Protein AF-A0A3B9ZZJ3-F1 (afdb_monomer_lite)

Structure (mmCIF, N/CA/C/O backbone):
data_AF-A0A3B9ZZJ3-F1
#
_entry.id   AF-A0A3B9ZZJ3-F1
#
loop_
_atom_site.group_PDB
_atom_site.id
_atom_site.type_symbol
_atom_site.label_atom_id
_atom_site.label_alt_id
_atom_site.label_comp_id
_atom_site.label_asym_id
_atom_site.label_entity_id
_atom_site.label_seq_id
_atom_site.pdbx_PDB_ins_code
_atom_site.Cartn_x
_atom_site.Cartn_y
_atom_site.Cartn_z
_atom_site.occupancy
_atom_site.B_iso_or_equiv
_atom_site.auth_seq_id
_atom_site.auth_comp_id
_atom_site.auth_asym_id
_atom_site.auth_atom_id
_atom_site.pdbx_PDB_model_num
ATOM 1 N N . MET A 1 1 ? -26.758 10.024 15.995 1.00 47.66 1 MET A N 1
ATOM 2 C CA . MET A 1 1 ? -27.256 9.991 14.601 1.00 47.66 1 MET A CA 1
ATOM 3 C C . MET A 1 1 ? -27.857 8.617 14.351 1.00 47.66 1 MET A C 1
ATOM 5 O O . MET A 1 1 ? -27.216 7.636 14.700 1.00 47.66 1 MET A O 1
ATOM 9 N N . ARG A 1 2 ? -29.100 8.530 13.864 1.00 56.44 2 ARG A N 1
ATOM 10 C CA . ARG A 1 2 ? -29.750 7.239 13.581 1.00 56.44 2 ARG A CA 1
ATOM 11 C C . ARG A 1 2 ? -29.263 6.755 12.213 1.00 56.44 2 ARG A C 1
ATOM 13 O O . ARG A 1 2 ? -29.619 7.358 11.207 1.00 56.44 2 ARG A O 1
ATOM 20 N N . PHE A 1 3 ? -28.414 5.729 12.186 1.00 60.44 3 PHE A N 1
ATOM 21 C CA . PHE A 1 3 ? -27.991 5.085 10.942 1.00 60.44 3 PHE A CA 1
ATOM 22 C C . PHE A 1 3 ? -29.173 4.313 10.361 1.00 60.44 3 PHE A C 1
ATOM 24 O O . PHE A 1 3 ? -29.689 3.396 10.997 1.00 60.44 3 PHE A O 1
ATOM 31 N N . ASN A 1 4 ? -29.622 4.711 9.174 1.00 75.12 4 ASN A N 1
ATOM 32 C CA . ASN A 1 4 ? -30.709 4.044 8.477 1.00 75.12 4 ASN A CA 1
ATOM 33 C C . ASN A 1 4 ? -30.093 3.109 7.428 1.00 75.12 4 ASN A C 1
ATOM 35 O O . ASN A 1 4 ? -29.535 3.547 6.424 1.00 75.12 4 ASN A O 1
ATOM 39 N N . ILE A 1 5 ? -30.143 1.807 7.690 1.00 72.94 5 ILE A N 1
ATOM 40 C CA . ILE A 1 5 ? -29.536 0.767 6.841 1.00 72.94 5 ILE A CA 1
ATOM 41 C C . ILE A 1 5 ? -30.125 0.782 5.420 1.00 72.94 5 ILE A C 1
ATOM 43 O O . ILE A 1 5 ? -29.420 0.533 4.447 1.00 72.94 5 ILE A O 1
ATOM 47 N N . TYR A 1 6 ? -31.389 1.189 5.289 1.00 71.06 6 TYR A N 1
ATOM 48 C CA . TYR A 1 6 ? -32.085 1.313 4.008 1.00 71.06 6 TYR A CA 1
ATOM 49 C C . TYR A 1 6 ? -31.479 2.355 3.059 1.00 71.06 6 TYR A C 1
ATOM 51 O O . TYR A 1 6 ? -31.521 2.161 1.849 1.00 71.06 6 TYR A O 1
ATOM 59 N N . THR A 1 7 ? -30.890 3.439 3.574 1.00 69.19 7 THR A N 1
ATOM 60 C CA . THR A 1 7 ? -30.269 4.466 2.718 1.00 69.19 7 THR A CA 1
ATOM 61 C C . THR A 1 7 ? -28.943 4.015 2.114 1.00 69.19 7 THR A C 1
ATOM 63 O O . THR A 1 7 ? -28.640 4.400 0.994 1.00 69.19 7 THR A O 1
ATOM 66 N N . VAL A 1 8 ? -28.182 3.161 2.805 1.00 72.81 8 VAL A N 1
ATOM 67 C CA . VAL A 1 8 ? -26.901 2.640 2.290 1.00 72.81 8 VAL A CA 1
ATOM 68 C C . VAL A 1 8 ? -27.135 1.659 1.140 1.00 72.81 8 VAL A C 1
ATOM 70 O O . VAL A 1 8 ? -26.388 1.642 0.170 1.00 72.81 8 VAL A O 1
ATOM 73 N N . TRP A 1 9 ? -28.213 0.878 1.216 1.00 76.62 9 TRP A N 1
ATOM 74 C CA . TRP A 1 9 ? -28.541 -0.138 0.213 1.00 76.62 9 TRP A CA 1
ATOM 75 C C . TRP A 1 9 ? -29.091 0.432 -1.102 1.00 76.62 9 TRP A C 1
ATOM 77 O O . TRP A 1 9 ? -29.140 -0.272 -2.107 1.00 76.62 9 TRP A O 1
ATOM 87 N N . MET A 1 10 ? -29.501 1.701 -1.108 1.00 81.50 10 MET A N 1
ATOM 88 C CA . MET A 1 10 ? -29.983 2.404 -2.301 1.00 81.50 10 MET A CA 1
ATOM 89 C C . MET A 1 10 ? -28.943 3.363 -2.891 1.00 81.50 10 MET A C 1
ATOM 91 O O . MET A 1 10 ? -29.226 4.010 -3.896 1.00 81.50 10 MET A O 1
ATOM 95 N N . ASP A 1 11 ? -27.757 3.474 -2.287 1.00 82.44 11 ASP A N 1
ATOM 96 C CA . ASP A 1 11 ? -26.714 4.384 -2.752 1.00 82.44 11 ASP A CA 1
ATOM 97 C C . ASP A 1 11 ? -25.902 3.747 -3.901 1.00 82.44 11 ASP A C 1
ATOM 99 O O . ASP A 1 11 ? -25.227 2.735 -3.690 1.00 82.44 11 ASP A O 1
ATOM 103 N N . PRO A 1 12 ? -25.903 4.323 -5.120 1.00 86.00 12 PRO A N 1
ATOM 104 C CA . PRO A 1 12 ? -25.085 3.839 -6.233 1.00 86.00 12 PRO A CA 1
ATOM 105 C C . PRO A 1 12 ? -23.584 3.818 -5.915 1.00 86.00 12 PRO A C 1
ATOM 107 O O . PRO A 1 12 ? -22.851 2.972 -6.433 1.00 86.00 12 PRO A O 1
ATOM 110 N N . VAL A 1 13 ? -23.121 4.722 -5.046 1.00 88.25 13 VAL A N 1
ATOM 111 C CA . VAL A 1 13 ? -21.714 4.808 -4.636 1.00 88.25 13 VAL A CA 1
ATOM 112 C C . VAL A 1 13 ? -21.308 3.569 -3.838 1.00 88.25 13 VAL A C 1
ATOM 114 O O . VAL A 1 13 ? -20.195 3.070 -4.006 1.00 88.25 13 VAL A O 1
ATOM 117 N N . PHE A 1 14 ? -22.222 3.013 -3.037 1.00 87.19 14 PHE A N 1
ATOM 118 C CA . PHE A 1 14 ? -21.987 1.769 -2.305 1.00 87.19 14 PHE A CA 1
ATOM 119 C C . PHE A 1 14 ? -21.745 0.592 -3.261 1.00 87.19 14 PHE A C 1
ATOM 121 O O . PHE A 1 14 ? -20.793 -0.166 -3.077 1.00 87.19 14 PHE A O 1
ATOM 128 N N . TYR A 1 15 ? -22.540 0.475 -4.328 1.00 89.31 15 TYR A N 1
ATOM 129 C CA . TYR A 1 15 ? -22.351 -0.574 -5.336 1.00 89.31 15 TYR A CA 1
ATOM 130 C C . TYR A 1 15 ? -21.076 -0.383 -6.156 1.00 89.31 15 TYR A C 1
ATOM 132 O O . TYR A 1 15 ? -20.398 -1.364 -6.454 1.00 89.31 15 TYR A O 1
ATOM 140 N N . ALA A 1 16 ? -20.708 0.858 -6.481 1.00 92.31 16 ALA A N 1
ATOM 141 C CA . ALA A 1 16 ? -19.438 1.145 -7.143 1.00 92.31 16 ALA A CA 1
ATOM 142 C C . ALA A 1 16 ? -18.244 0.737 -6.262 1.00 92.31 16 ALA A C 1
ATOM 144 O O . ALA A 1 16 ? -17.327 0.064 -6.732 1.00 92.31 16 ALA A O 1
ATOM 145 N N . ALA A 1 17 ? -18.285 1.066 -4.967 1.00 90.44 17 ALA A N 1
ATOM 146 C CA . ALA A 1 17 ? -17.265 0.644 -4.012 1.00 90.44 17 ALA A CA 1
ATOM 147 C C . ALA A 1 17 ? -17.214 -0.888 -3.867 1.00 90.44 17 ALA A C 1
ATOM 149 O O . ALA A 1 17 ? -16.130 -1.471 -3.877 1.00 90.44 17 ALA A O 1
ATOM 150 N N . ALA A 1 18 ? -18.370 -1.555 -3.805 1.00 92.00 18 ALA A N 1
ATOM 151 C CA . ALA A 1 18 ? -18.450 -3.014 -3.762 1.00 92.00 18 ALA A CA 1
ATOM 152 C C . ALA A 1 18 ? -17.899 -3.673 -5.041 1.00 92.00 18 ALA A C 1
ATOM 154 O O . ALA A 1 18 ? -17.210 -4.693 -4.964 1.00 92.00 18 ALA A O 1
ATOM 155 N N . ALA A 1 19 ? -18.142 -3.084 -6.215 1.00 94.88 19 ALA A N 1
ATOM 156 C CA . ALA A 1 19 ? -17.593 -3.548 -7.489 1.00 94.88 19 ALA A CA 1
ATOM 157 C C . ALA A 1 19 ? -16.061 -3.414 -7.536 1.00 94.88 19 ALA A C 1
ATOM 159 O O . ALA A 1 19 ? -15.365 -4.333 -7.963 1.00 94.88 19 ALA A O 1
ATOM 160 N N . ILE A 1 20 ? -15.518 -2.301 -7.036 1.00 96.44 20 ILE A N 1
ATOM 161 C CA . ILE A 1 20 ? -14.064 -2.106 -6.935 1.00 96.44 20 ILE A CA 1
ATOM 162 C C . ILE A 1 20 ? -13.454 -3.117 -5.959 1.00 96.44 20 ILE A C 1
ATOM 164 O O . ILE A 1 20 ? -12.430 -3.728 -6.266 1.00 96.44 20 ILE A O 1
ATOM 168 N N . LEU A 1 21 ? -14.093 -3.333 -4.806 1.00 95.69 21 LEU A N 1
ATOM 169 C CA . LEU A 1 21 ? -13.634 -4.300 -3.809 1.00 95.69 21 LEU A CA 1
ATOM 170 C C . LEU A 1 21 ? -13.611 -5.714 -4.401 1.00 95.69 21 LEU A C 1
ATOM 172 O O . LEU A 1 21 ? -12.594 -6.396 -4.319 1.00 95.69 21 LEU A O 1
ATOM 176 N N . THR A 1 22 ? -14.691 -6.136 -5.055 1.00 96.50 22 THR A N 1
ATOM 177 C CA . THR A 1 22 ? -14.768 -7.463 -5.687 1.00 96.50 22 THR A CA 1
ATOM 178 C C . THR A 1 22 ? -13.749 -7.637 -6.813 1.00 96.50 22 THR A C 1
ATOM 180 O O . THR A 1 22 ? -13.092 -8.676 -6.866 1.00 96.50 22 THR A O 1
ATOM 183 N N . ALA A 1 23 ? -13.540 -6.625 -7.658 1.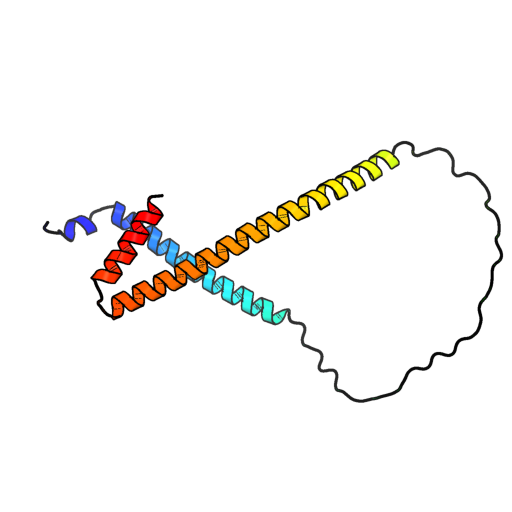00 97.06 23 ALA A N 1
ATOM 184 C CA . ALA A 1 23 ? -12.503 -6.657 -8.690 1.00 97.06 23 ALA A CA 1
ATOM 185 C C . ALA A 1 23 ? -11.087 -6.750 -8.091 1.00 97.06 23 ALA A C 1
ATOM 187 O O . ALA A 1 23 ? -10.267 -7.538 -8.563 1.00 97.06 23 ALA A O 1
ATOM 188 N N . SER A 1 24 ? -10.814 -5.995 -7.024 1.00 96.56 24 SER A N 1
ATOM 189 C CA . SER A 1 24 ? -9.544 -6.050 -6.291 1.00 96.56 24 SER A CA 1
ATOM 190 C C . SER A 1 24 ? -9.290 -7.442 -5.708 1.00 96.56 24 SER A C 1
ATOM 192 O O . SER A 1 24 ? -8.213 -8.011 -5.881 1.00 96.56 24 SER A O 1
ATOM 194 N N . LEU A 1 25 ? -10.311 -8.040 -5.094 1.00 96.50 25 LEU A N 1
ATOM 195 C CA . LEU A 1 25 ? -10.224 -9.370 -4.496 1.00 96.50 25 LEU A CA 1
ATOM 196 C C . LEU A 1 25 ? -10.006 -10.451 -5.563 1.00 96.50 25 LEU A C 1
ATOM 198 O O . LEU A 1 25 ? -9.197 -11.356 -5.375 1.00 96.50 25 LEU A O 1
ATOM 202 N N . PHE A 1 26 ? -10.656 -10.317 -6.721 1.00 96.81 26 PHE A N 1
ATOM 203 C CA . PHE A 1 26 ? -10.409 -11.187 -7.868 1.00 96.81 26 PHE A CA 1
ATOM 204 C C . PHE A 1 26 ? -8.967 -11.066 -8.380 1.00 96.81 26 PHE A C 1
ATOM 206 O O . PHE A 1 26 ? -8.313 -12.079 -8.626 1.00 96.81 26 PHE A O 1
ATOM 213 N N . PHE A 1 27 ? -8.443 -9.842 -8.488 1.00 96.44 27 PHE A N 1
ATOM 214 C CA . PHE A 1 27 ? -7.063 -9.605 -8.912 1.00 96.44 27 PHE A CA 1
ATOM 215 C C . PHE A 1 27 ? -6.041 -10.158 -7.911 1.00 96.44 27 PHE A C 1
ATOM 217 O O . PHE A 1 27 ? -5.039 -10.735 -8.324 1.00 96.44 27 PHE A O 1
ATOM 224 N N . LEU A 1 28 ? -6.316 -10.048 -6.609 1.00 95.81 28 LEU A N 1
ATOM 225 C CA . LEU A 1 28 ? -5.503 -10.644 -5.547 1.00 95.81 28 LEU A CA 1
ATOM 226 C C . LEU A 1 28 ? -5.459 -12.173 -5.667 1.00 95.81 28 LEU A C 1
ATOM 228 O O . LEU A 1 28 ? -4.389 -12.773 -5.640 1.00 95.81 28 LEU A O 1
ATOM 232 N N . VAL A 1 29 ? -6.614 -12.821 -5.828 1.00 95.81 29 VAL A N 1
ATOM 233 C CA . VAL A 1 29 ? -6.668 -14.283 -5.990 1.00 95.81 29 VAL A CA 1
ATOM 234 C C . VAL A 1 29 ? -5.927 -14.712 -7.257 1.00 95.81 29 VAL A C 1
ATOM 236 O O . VAL A 1 29 ? -5.172 -15.686 -7.240 1.00 95.81 29 VAL A O 1
ATOM 239 N N . TYR A 1 30 ? -6.099 -13.965 -8.349 1.00 96.25 30 TYR A N 1
ATOM 240 C CA . TYR A 1 30 ? -5.383 -14.208 -9.595 1.00 96.25 30 TYR A CA 1
ATOM 241 C C . TYR A 1 30 ? -3.864 -14.052 -9.432 1.00 96.25 30 TYR A C 1
ATOM 243 O O . TYR A 1 30 ? -3.116 -14.910 -9.898 1.00 96.25 30 TYR A O 1
ATOM 251 N N . SER A 1 31 ? -3.396 -13.006 -8.746 1.00 91.94 31 SER A N 1
ATOM 252 C CA . SER A 1 31 ? -1.964 -12.770 -8.540 1.00 91.94 31 SER A CA 1
ATOM 253 C C . SER A 1 31 ? -1.330 -13.829 -7.643 1.00 91.94 31 SER A C 1
ATOM 255 O O . SER A 1 31 ? -0.234 -14.282 -7.956 1.00 91.94 31 SER A O 1
ATOM 257 N N . ILE A 1 32 ? -2.029 -14.294 -6.601 1.00 94.31 32 ILE A N 1
ATOM 258 C CA . ILE A 1 32 ? -1.572 -15.408 -5.756 1.00 94.31 32 ILE A CA 1
ATOM 259 C C . ILE A 1 32 ? -1.436 -16.678 -6.592 1.00 94.31 32 ILE A C 1
ATOM 261 O O . ILE A 1 32 ? -0.389 -17.321 -6.561 1.00 94.31 32 ILE A O 1
ATOM 265 N N . ARG A 1 33 ? -2.461 -17.029 -7.379 1.00 93.50 33 ARG A N 1
ATOM 266 C CA . ARG A 1 33 ? -2.405 -18.211 -8.246 1.00 93.50 33 ARG A CA 1
ATOM 267 C C . ARG A 1 33 ? -1.248 -18.113 -9.237 1.00 93.50 33 ARG A C 1
ATOM 269 O O . ARG A 1 33 ? -0.481 -19.059 -9.372 1.00 93.50 33 ARG A O 1
ATOM 276 N N . ARG A 1 34 ? -1.085 -16.951 -9.873 1.00 89.88 34 ARG A N 1
ATOM 277 C CA . ARG A 1 34 ? -0.003 -16.706 -10.828 1.00 89.88 34 ARG A CA 1
ATOM 278 C C . ARG A 1 34 ? 1.377 -16.750 -10.172 1.00 89.88 34 ARG A C 1
ATOM 280 O O . ARG A 1 34 ? 2.317 -17.245 -10.779 1.00 89.88 34 ARG A O 1
ATOM 287 N N . TYR A 1 35 ? 1.497 -16.246 -8.948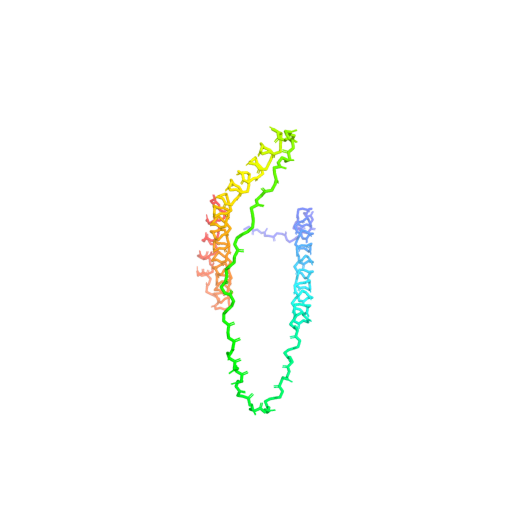 1.00 90.38 35 TYR A N 1
ATOM 288 C CA . TYR A 1 35 ? 2.730 -16.286 -8.167 1.00 90.38 35 TYR A CA 1
ATOM 289 C C . TYR A 1 35 ? 3.105 -17.718 -7.771 1.00 90.38 35 TYR A C 1
ATOM 291 O O . TYR A 1 35 ? 4.267 -18.091 -7.883 1.00 90.38 35 TYR A O 1
ATOM 299 N N . VAL A 1 36 ? 2.128 -18.538 -7.373 1.00 89.94 36 VAL A N 1
ATOM 300 C CA . VAL A 1 36 ? 2.349 -19.966 -7.090 1.00 89.94 36 VAL A CA 1
ATOM 301 C C . VAL A 1 36 ? 2.730 -20.725 -8.360 1.00 89.94 36 VAL A C 1
ATOM 303 O O . VAL A 1 36 ? 3.652 -21.529 -8.322 1.00 89.94 36 VAL A O 1
ATOM 306 N N . GLU A 1 37 ? 2.078 -20.443 -9.492 1.00 87.38 37 GLU A N 1
ATOM 307 C CA . GLU A 1 37 ? 2.462 -21.016 -10.790 1.00 87.38 37 GLU A CA 1
ATOM 308 C C . GLU A 1 37 ? 3.912 -20.670 -11.154 1.00 87.38 37 GLU A C 1
ATOM 310 O O . GLU A 1 37 ? 4.654 -21.562 -11.545 1.00 87.38 37 GLU A O 1
ATOM 315 N N . LEU A 1 38 ? 4.323 -19.409 -10.972 1.00 79.69 38 LEU A N 1
ATOM 316 C CA . LEU 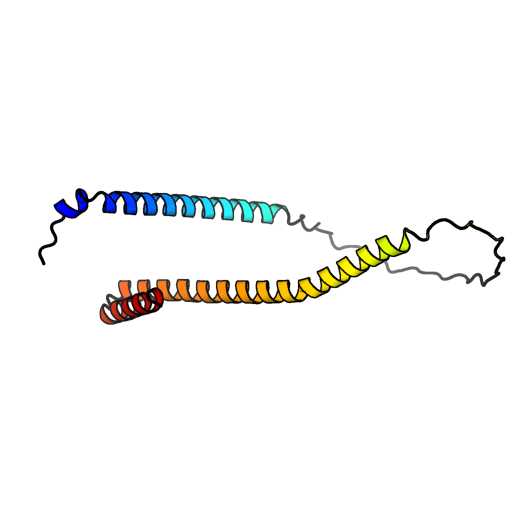A 1 38 ? 5.695 -18.955 -11.223 1.00 79.69 38 LEU A CA 1
ATOM 317 C C . LEU A 1 38 ? 6.713 -19.625 -10.295 1.00 79.69 38 LEU A C 1
ATOM 319 O O . LEU A 1 38 ? 7.759 -20.062 -10.760 1.00 79.69 38 LEU A O 1
ATOM 323 N N . LYS A 1 39 ? 6.405 -19.745 -9.000 1.00 80.44 39 LYS A N 1
ATOM 324 C CA . LYS A 1 39 ? 7.294 -20.429 -8.052 1.00 80.44 39 LYS A CA 1
ATOM 325 C C . LYS A 1 39 ? 7.440 -21.916 -8.352 1.00 80.44 39 LYS A C 1
ATOM 327 O O . LYS A 1 39 ? 8.549 -22.424 -8.319 1.00 80.44 39 LYS A O 1
ATOM 332 N N . ASN A 1 40 ? 6.341 -22.588 -8.682 1.00 78.06 40 ASN A N 1
ATOM 333 C CA . ASN A 1 40 ? 6.380 -24.001 -9.046 1.00 78.06 40 ASN A CA 1
ATOM 334 C C . ASN A 1 40 ? 7.080 -24.232 -10.395 1.00 78.06 40 ASN A C 1
ATOM 336 O O . ASN A 1 40 ? 7.573 -25.330 -10.627 1.00 78.06 40 ASN A O 1
ATOM 340 N N . SER A 1 41 ? 7.101 -23.241 -11.296 1.00 69.50 41 SER A N 1
ATOM 341 C CA . SER A 1 41 ? 7.888 -23.326 -12.532 1.00 69.50 41 SER A CA 1
ATOM 342 C C . SER A 1 41 ? 9.371 -23.010 -12.327 1.00 69.50 41 SER A C 1
ATOM 344 O O . SER A 1 41 ? 10.186 -23.629 -12.996 1.00 69.50 41 SER A O 1
ATOM 346 N N . ASP A 1 42 ? 9.725 -22.109 -11.402 1.00 60.50 42 ASP A N 1
ATOM 347 C CA . ASP A 1 42 ? 11.129 -21.827 -11.041 1.00 60.50 42 ASP A CA 1
ATOM 348 C C . ASP A 1 42 ? 11.799 -23.045 -10.376 1.00 60.50 42 ASP A C 1
ATOM 350 O O . ASP A 1 42 ? 12.980 -23.291 -10.588 1.00 60.50 42 ASP A O 1
ATOM 354 N N . GLU A 1 43 ? 11.042 -23.852 -9.626 1.00 54.69 43 GLU A N 1
ATOM 355 C CA . GLU A 1 43 ? 11.532 -25.088 -8.988 1.00 54.69 43 GLU A CA 1
ATOM 356 C C . GLU A 1 43 ? 11.788 -26.237 -9.991 1.00 54.69 43 GLU A C 1
ATOM 358 O O . GLU A 1 43 ? 12.379 -27.249 -9.635 1.00 54.69 43 GLU A O 1
ATOM 363 N N . PHE A 1 44 ? 11.386 -26.090 -11.261 1.00 50.69 44 PHE A N 1
ATOM 364 C CA . PHE A 1 44 ? 11.681 -27.051 -12.338 1.00 50.69 44 PHE A CA 1
ATOM 365 C C . PHE A 1 44 ? 12.804 -26.600 -13.291 1.00 50.69 44 PHE A C 1
ATOM 367 O O . PHE A 1 44 ? 13.197 -27.388 -14.152 1.00 50.69 44 PHE A O 1
ATOM 374 N N . ASP A 1 45 ? 13.324 -25.374 -13.138 1.00 50.66 45 ASP A N 1
ATOM 375 C CA . ASP A 1 45 ? 14.540 -24.896 -13.822 1.00 50.66 45 ASP A CA 1
ATOM 376 C C . ASP A 1 45 ? 15.795 -24.990 -12.923 1.00 50.66 45 ASP A C 1
ATOM 378 O O . ASP A 1 45 ? 16.910 -24.724 -13.383 1.00 50.66 45 ASP A O 1
ATOM 382 N N . GLU A 1 46 ? 15.654 -25.454 -11.671 1.00 50.19 46 GLU A N 1
ATOM 383 C CA . GLU A 1 46 ? 16.755 -26.114 -10.966 1.00 50.19 46 GLU A CA 1
ATOM 384 C C . GLU A 1 46 ? 17.028 -27.437 -11.689 1.00 50.19 46 GLU A C 1
ATOM 386 O O . GLU A 1 46 ? 16.375 -28.461 -11.483 1.00 50.19 46 GLU A O 1
ATOM 391 N N . VAL A 1 47 ? 17.976 -27.361 -12.627 1.00 50.72 47 VAL A N 1
ATOM 392 C CA . VAL A 1 47 ? 18.691 -28.496 -13.209 1.00 50.72 47 VAL A CA 1
ATOM 393 C C . VAL A 1 47 ? 18.868 -29.540 -12.106 1.00 50.72 47 VAL A C 1
ATOM 395 O O . VAL A 1 47 ? 19.391 -29.175 -11.052 1.00 50.72 47 VAL A O 1
ATOM 398 N N . PRO A 1 48 ? 18.432 -30.799 -12.297 1.00 44.66 48 PRO A N 1
ATOM 399 C CA . PRO A 1 48 ? 18.690 -31.819 -11.300 1.00 44.66 48 PRO A CA 1
ATOM 400 C C . PRO A 1 48 ? 20.197 -31.837 -11.086 1.00 44.66 48 PRO A C 1
ATOM 402 O O . PRO A 1 48 ? 20.941 -32.052 -12.047 1.00 44.66 48 PRO A O 1
ATOM 405 N N . ASP A 1 49 ? 20.626 -31.555 -9.854 1.00 47.19 49 ASP A N 1
ATOM 406 C CA . ASP A 1 49 ? 21.959 -31.891 -9.388 1.00 47.19 49 ASP A CA 1
ATOM 407 C C . ASP A 1 49 ? 22.195 -33.334 -9.834 1.00 47.19 49 ASP A C 1
ATOM 409 O O . ASP A 1 49 ? 21.564 -34.271 -9.336 1.00 47.19 49 ASP A O 1
ATOM 413 N N . GLU A 1 50 ? 23.030 -33.498 -10.864 1.00 44.25 50 GLU A N 1
ATOM 414 C CA . GLU A 1 50 ? 23.570 -34.790 -11.227 1.00 44.25 50 GLU A CA 1
ATOM 415 C C . GLU A 1 50 ? 24.237 -35.301 -9.958 1.00 44.25 50 GLU A C 1
ATOM 417 O O . GLU A 1 50 ? 25.297 -34.815 -9.556 1.00 44.25 50 GLU A O 1
ATOM 422 N N . GLU A 1 51 ? 23.579 -36.270 -9.321 1.00 46.66 51 GLU A N 1
ATOM 423 C CA . GLU A 1 51 ? 24.187 -37.223 -8.414 1.00 46.66 51 GLU A CA 1
ATOM 424 C C . GLU A 1 51 ? 25.405 -37.801 -9.138 1.00 46.66 51 GLU A C 1
ATOM 426 O O . GLU A 1 51 ? 25.328 -38.805 -9.841 1.00 46.66 51 GLU A O 1
ATOM 431 N N . THR A 1 52 ? 26.543 -37.125 -9.017 1.00 40.53 52 THR A N 1
ATOM 432 C CA . THR A 1 52 ? 27.842 -37.678 -9.353 1.00 40.53 52 THR A CA 1
ATOM 433 C C . THR A 1 52 ? 28.157 -38.601 -8.184 1.00 40.53 52 THR A C 1
ATOM 435 O O 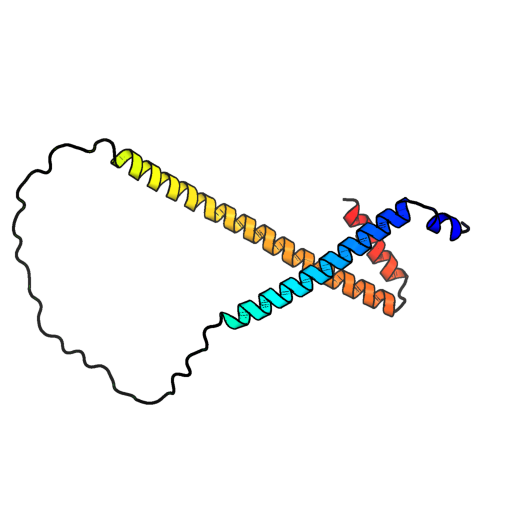. THR A 1 52 ? 28.397 -38.115 -7.073 1.00 40.53 52 THR A O 1
ATOM 438 N N . PRO A 1 53 ? 28.106 -39.933 -8.361 1.00 43.59 53 PRO A N 1
ATOM 439 C CA . PRO A 1 53 ? 28.518 -40.815 -7.298 1.00 43.59 53 PRO A CA 1
ATOM 440 C C . PRO A 1 53 ? 30.020 -40.617 -7.128 1.00 43.59 53 PRO A C 1
ATOM 442 O O . PRO A 1 53 ? 30.806 -40.788 -8.059 1.00 43.59 53 PRO A O 1
ATOM 445 N N . ALA A 1 54 ? 30.404 -40.228 -5.918 1.00 48.53 54 ALA A N 1
ATOM 446 C CA . ALA A 1 54 ? 31.762 -40.367 -5.444 1.00 48.53 54 ALA A CA 1
ATOM 447 C C . ALA A 1 54 ? 32.192 -41.830 -5.608 1.00 48.53 54 ALA A C 1
ATOM 449 O O . ALA A 1 54 ? 31.683 -42.675 -4.881 1.00 48.53 54 ALA A O 1
ATOM 450 N N . ASP A 1 55 ? 33.082 -42.117 -6.557 1.00 41.84 55 ASP A N 1
ATOM 451 C CA . ASP A 1 55 ? 34.273 -42.951 -6.357 1.00 41.84 55 ASP A CA 1
ATOM 452 C C . ASP A 1 55 ? 35.098 -42.985 -7.653 1.00 41.84 55 ASP A C 1
ATOM 454 O O . ASP A 1 55 ? 34.609 -43.432 -8.689 1.00 41.84 55 ASP A O 1
ATOM 458 N N . LEU A 1 56 ? 36.326 -42.467 -7.587 1.00 45.75 56 LEU A N 1
ATOM 459 C CA . LEU A 1 56 ? 37.568 -43.058 -8.105 1.00 45.75 56 LEU A CA 1
ATOM 460 C C . LEU A 1 56 ? 38.632 -41.960 -8.259 1.00 45.75 56 LEU A C 1
ATOM 462 O O . LEU A 1 56 ? 38.650 -41.174 -9.204 1.00 45.75 56 LEU A O 1
ATOM 466 N N . SER A 1 57 ? 39.523 -41.935 -7.272 1.00 48.94 57 SER A N 1
ATOM 467 C CA . SER A 1 57 ? 40.834 -41.293 -7.312 1.00 48.94 57 SER A CA 1
ATOM 468 C C . SER A 1 57 ? 41.687 -41.781 -8.486 1.00 48.94 57 SER A C 1
ATOM 470 O O . SER A 1 57 ? 41.844 -42.985 -8.644 1.00 48.94 57 SER A O 1
ATOM 472 N N . GLU A 1 58 ? 42.315 -40.845 -9.201 1.00 43.94 58 GLU A N 1
ATOM 473 C CA . GLU A 1 58 ? 43.697 -40.889 -9.736 1.00 43.94 58 GLU A CA 1
ATOM 474 C C . GLU A 1 58 ? 43.959 -39.511 -10.381 1.00 43.94 58 GLU A C 1
ATOM 476 O O . GLU A 1 58 ? 43.343 -39.146 -11.375 1.00 43.94 58 GLU A O 1
ATOM 481 N N . GLU A 1 59 ? 44.477 -38.547 -9.617 1.00 48.59 59 GLU A N 1
ATOM 482 C CA . GLU A 1 59 ? 45.884 -38.095 -9.577 1.00 48.59 59 GLU A CA 1
ATOM 483 C C . GLU A 1 59 ? 46.464 -37.645 -10.950 1.00 48.59 59 GLU A C 1
ATOM 485 O O . GLU A 1 59 ? 46.331 -38.355 -11.943 1.00 48.59 59 GLU A O 1
ATOM 490 N N . PRO A 1 60 ? 47.068 -36.437 -11.054 1.00 49.75 60 PRO A N 1
ATOM 491 C CA . PRO A 1 60 ? 47.313 -35.762 -12.325 1.00 49.75 60 PRO A CA 1
ATOM 492 C C . PRO A 1 60 ? 48.688 -36.105 -12.914 1.00 49.75 60 PRO A C 1
ATOM 494 O O . PRO A 1 60 ? 49.709 -35.942 -12.249 1.00 49.75 60 PRO A O 1
ATOM 497 N N . GLU A 1 61 ? 48.747 -36.439 -14.204 1.00 44.22 61 GLU A N 1
ATOM 498 C CA . GLU A 1 61 ? 50.016 -36.566 -14.932 1.00 44.22 61 GLU A CA 1
ATOM 499 C C . GLU A 1 61 ? 50.174 -35.465 -15.987 1.00 44.22 61 GLU A C 1
ATOM 501 O O . GLU A 1 61 ? 49.692 -35.546 -17.116 1.00 44.22 61 GLU A O 1
ATOM 506 N N . ILE A 1 62 ? 50.914 -34.422 -15.611 1.00 51.25 62 ILE A N 1
ATOM 507 C CA . ILE A 1 62 ? 51.647 -33.578 -16.556 1.00 51.25 62 ILE A CA 1
ATOM 508 C C . ILE A 1 62 ? 53.022 -34.230 -16.744 1.00 51.25 62 ILE A C 1
ATOM 510 O O . ILE A 1 62 ? 53.729 -34.420 -15.752 1.00 51.25 62 ILE A O 1
ATOM 514 N N . PRO A 1 63 ? 53.480 -34.445 -17.988 1.00 44.22 63 PRO A N 1
ATOM 515 C CA . PRO A 1 63 ? 54.901 -34.272 -18.258 1.00 44.22 63 PRO A CA 1
ATOM 516 C C . PRO A 1 63 ? 55.147 -33.226 -19.348 1.00 44.22 63 PRO A C 1
ATOM 518 O O . PRO A 1 63 ? 54.854 -33.393 -20.529 1.00 44.22 63 PRO A O 1
ATOM 521 N N . SER A 1 64 ? 55.766 -32.144 -18.885 1.00 47.84 64 SER A N 1
ATOM 522 C CA . SER A 1 64 ? 56.564 -31.173 -19.623 1.00 47.84 64 SER A CA 1
ATOM 523 C C . SER A 1 64 ? 57.487 -31.823 -20.662 1.00 47.84 64 SER A C 1
ATOM 525 O O . SER A 1 64 ? 58.255 -32.720 -20.316 1.00 47.84 64 SER A O 1
ATOM 527 N N . SER A 1 65 ? 57.515 -31.290 -21.890 1.00 45.72 65 SER A N 1
ATOM 528 C CA . SER A 1 65 ? 58.692 -31.339 -22.772 1.00 45.72 65 SER A CA 1
ATOM 529 C C . SER A 1 65 ? 58.673 -30.242 -23.850 1.00 45.72 65 SER A C 1
ATOM 531 O O . SER A 1 65 ? 57.996 -30.349 -24.862 1.00 45.72 65 SER A O 1
ATOM 533 N N . GLN A 1 66 ? 59.540 -29.256 -23.607 1.00 42.66 66 GLN A N 1
ATOM 534 C CA . GLN A 1 66 ? 60.286 -28.394 -24.535 1.00 42.66 66 GLN A CA 1
ATOM 535 C C . GLN A 1 66 ? 59.671 -27.095 -25.112 1.00 42.66 66 GLN A C 1
ATOM 537 O O . GLN A 1 66 ? 58.631 -27.114 -25.766 1.00 42.66 66 GLN A O 1
ATOM 542 N N . PRO A 1 67 ? 60.386 -25.955 -24.947 1.00 49.22 67 PRO A N 1
ATOM 543 C CA . PRO A 1 67 ? 60.065 -24.679 -25.571 1.00 49.22 67 PRO A CA 1
ATOM 544 C C . PRO A 1 67 ? 60.679 -24.607 -26.977 1.00 49.22 67 PRO A C 1
ATOM 546 O O . PRO A 1 67 ? 61.872 -24.859 -27.148 1.00 49.22 67 PRO A O 1
ATOM 549 N N . VAL A 1 68 ? 59.900 -24.204 -27.983 1.00 46.22 68 VAL A N 1
ATOM 550 C CA . VAL A 1 68 ? 60.457 -23.736 -29.261 1.00 46.22 68 VAL A CA 1
ATOM 551 C C . VAL A 1 68 ? 60.473 -22.215 -29.234 1.00 46.22 68 VAL A C 1
ATOM 553 O O . 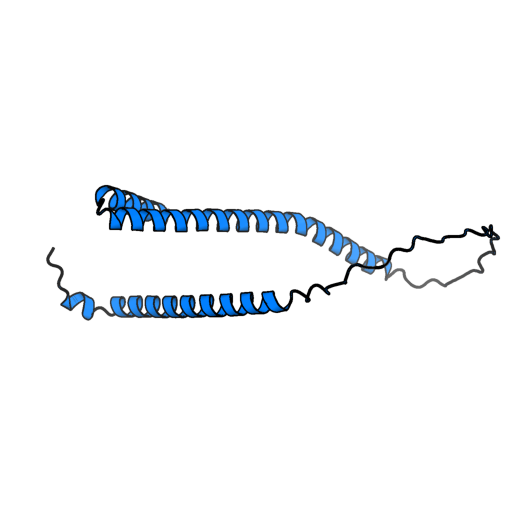VAL A 1 68 ? 59.443 -21.547 -29.291 1.00 46.22 68 VAL A O 1
ATOM 556 N N . VAL A 1 69 ? 61.688 -21.701 -29.089 1.00 44.50 69 VAL A N 1
ATOM 557 C CA . VAL A 1 69 ? 62.072 -20.298 -29.200 1.00 44.50 69 VAL A CA 1
ATOM 558 C C . VAL A 1 69 ? 62.092 -19.910 -30.686 1.00 44.50 69 VAL A C 1
ATOM 560 O O . VAL A 1 69 ? 62.814 -20.512 -31.471 1.00 44.50 69 VAL A O 1
ATOM 563 N N . GLU A 1 70 ? 61.254 -18.930 -31.030 1.00 50.31 70 GLU A N 1
ATOM 564 C CA . GLU A 1 70 ? 61.560 -17.731 -31.831 1.00 50.31 70 GLU A CA 1
ATOM 565 C C . GLU A 1 70 ? 62.284 -17.883 -33.192 1.00 50.31 70 GLU A C 1
ATOM 567 O O . GLU A 1 70 ? 63.485 -18.134 -33.264 1.00 50.31 70 GLU A O 1
ATOM 572 N N . GLN A 1 71 ? 61.592 -17.527 -34.286 1.00 45.38 71 GLN A N 1
ATOM 573 C CA . GLN A 1 71 ? 62.238 -16.775 -35.370 1.00 45.38 71 GLN A CA 1
ATOM 574 C C . GLN A 1 71 ? 61.236 -15.852 -36.100 1.00 45.38 71 GLN A C 1
ATOM 576 O O . GLN A 1 71 ? 60.172 -16.317 -36.514 1.00 45.38 71 GLN A O 1
ATOM 581 N N . PRO A 1 72 ? 61.545 -14.547 -36.252 1.00 52.38 72 PRO A N 1
ATOM 582 C CA . PRO A 1 72 ? 60.671 -13.562 -36.881 1.00 52.38 72 PRO A CA 1
ATOM 583 C C . PRO A 1 72 ? 60.830 -13.604 -38.406 1.00 52.38 72 PRO A C 1
ATOM 585 O O . PRO A 1 72 ? 61.948 -13.695 -38.913 1.00 52.38 72 PRO A O 1
ATOM 588 N N . VAL A 1 73 ? 59.728 -13.489 -39.150 1.00 47.88 73 VAL A N 1
ATOM 589 C CA . VAL A 1 73 ? 59.758 -13.333 -40.614 1.00 47.88 73 VAL A CA 1
ATOM 590 C C . VAL A 1 73 ? 58.939 -12.086 -40.986 1.00 47.88 73 VAL A C 1
ATOM 592 O O . VAL A 1 73 ? 57.835 -11.920 -40.465 1.00 47.88 73 VAL A O 1
ATOM 595 N N . PRO A 1 74 ? 59.502 -11.170 -41.798 1.00 49.44 74 PRO A N 1
ATOM 596 C CA . PRO A 1 74 ? 59.049 -9.787 -41.938 1.00 49.44 74 PRO A CA 1
ATOM 597 C C . PRO A 1 74 ? 57.803 -9.632 -42.821 1.00 49.44 74 PRO A C 1
ATOM 599 O O . PRO A 1 74 ? 57.549 -10.438 -43.715 1.00 49.44 74 PRO A O 1
ATOM 602 N N . SER A 1 75 ? 57.070 -8.540 -42.582 1.00 52.28 75 SER A N 1
ATOM 603 C CA . SER A 1 75 ? 55.961 -8.043 -43.404 1.00 52.28 75 SER A CA 1
ATOM 604 C C . SER A 1 75 ? 56.319 -7.901 -44.886 1.00 52.28 75 SER A C 1
ATOM 606 O O . SER A 1 75 ? 57.373 -7.346 -45.202 1.00 52.28 75 SER A O 1
ATOM 608 N N . PRO A 1 76 ? 55.383 -8.229 -45.789 1.00 53.16 76 PRO A N 1
ATOM 609 C CA . PRO A 1 76 ? 55.215 -7.534 -47.049 1.00 53.16 76 PRO A CA 1
ATOM 610 C C . PRO A 1 76 ? 54.002 -6.594 -46.986 1.00 53.16 76 PRO A C 1
ATOM 612 O O . PRO A 1 76 ? 52.927 -6.936 -46.497 1.00 53.16 76 PRO A O 1
ATOM 615 N N . ASP A 1 77 ? 54.256 -5.393 -47.476 1.00 46.19 77 ASP A N 1
ATOM 616 C CA . ASP A 1 77 ? 53.446 -4.185 -47.527 1.00 46.19 77 ASP A CA 1
ATOM 617 C C . ASP A 1 77 ? 51.973 -4.277 -47.975 1.00 46.19 77 ASP A C 1
ATOM 619 O O . ASP A 1 77 ? 51.550 -5.147 -48.732 1.00 46.19 77 ASP A O 1
ATOM 623 N N . ALA A 1 78 ? 51.278 -3.192 -47.606 1.00 48.97 78 ALA A N 1
ATOM 624 C CA . ALA A 1 78 ? 50.214 -2.512 -48.348 1.00 48.97 78 ALA A CA 1
ATOM 625 C C . ALA A 1 78 ? 48.829 -3.179 -48.414 1.00 48.97 78 ALA A C 1
ATOM 627 O O . ALA A 1 78 ? 48.441 -3.781 -49.413 1.00 48.97 78 ALA A O 1
ATOM 628 N N . VAL A 1 79 ? 47.996 -2.879 -47.410 1.00 57.78 79 VAL A N 1
ATOM 629 C CA . VAL A 1 79 ? 46.558 -2.701 -47.661 1.00 57.78 79 VAL A CA 1
ATOM 630 C C . VAL A 1 79 ? 46.338 -1.223 -48.006 1.00 57.78 79 VAL A C 1
ATOM 632 O O . VAL A 1 79 ? 46.777 -0.361 -47.240 1.00 57.78 79 VAL A O 1
ATOM 635 N N . PRO A 1 80 ? 45.732 -0.914 -49.164 1.00 52.19 80 PRO A N 1
ATOM 636 C CA . PRO A 1 80 ? 45.549 0.449 -49.622 1.00 52.19 80 PRO A CA 1
ATOM 637 C C . PRO A 1 80 ? 44.530 1.182 -48.751 1.00 52.19 80 PRO A C 1
ATOM 639 O O . PRO A 1 80 ? 43.590 0.596 -48.213 1.00 52.19 80 PRO A O 1
ATOM 642 N N . ASP A 1 81 ? 44.755 2.488 -48.671 1.00 56.28 81 ASP A N 1
ATOM 643 C CA . ASP A 1 81 ? 43.830 3.529 -48.246 1.00 56.28 81 ASP A CA 1
ATOM 644 C C . ASP A 1 81 ? 42.361 3.166 -48.496 1.00 56.28 81 ASP A C 1
ATOM 646 O O . ASP A 1 81 ? 41.945 2.916 -49.631 1.00 56.28 81 ASP A O 1
ATOM 650 N N . GLY A 1 82 ? 41.558 3.150 -47.433 1.00 49.91 82 GLY A N 1
ATOM 651 C CA . GLY A 1 82 ? 40.155 2.799 -47.592 1.00 49.91 82 GLY A CA 1
ATOM 652 C C . GLY A 1 82 ? 39.308 2.681 -46.338 1.00 49.91 82 GLY A C 1
ATOM 653 O O . GLY A 1 82 ? 38.371 1.893 -46.377 1.00 49.91 82 GLY A O 1
ATOM 654 N N . ASN A 1 83 ? 39.564 3.411 -45.240 1.00 50.53 83 ASN A N 1
ATOM 655 C CA . ASN A 1 83 ? 38.496 3.605 -44.245 1.00 50.53 83 ASN A CA 1
ATOM 656 C C . ASN A 1 83 ? 38.694 4.761 -43.247 1.00 50.53 83 ASN A C 1
ATOM 658 O O . ASN A 1 83 ? 38.718 4.568 -42.035 1.00 50.53 83 ASN A O 1
ATOM 662 N N . LEU A 1 84 ? 38.731 6.003 -43.728 1.00 51.75 84 LEU A N 1
ATOM 663 C CA . LEU A 1 84 ? 38.595 7.180 -42.850 1.00 51.75 84 LEU A CA 1
ATOM 664 C C . LEU A 1 84 ? 37.152 7.379 -42.314 1.00 51.75 84 LEU A C 1
ATOM 666 O O . LEU A 1 84 ? 36.872 8.376 -41.655 1.00 51.75 84 LEU A O 1
ATOM 670 N N . GLY A 1 85 ? 36.228 6.439 -42.569 1.00 53.59 85 GLY A N 1
ATOM 671 C CA . GLY A 1 85 ? 34.827 6.498 -42.126 1.00 53.59 85 GLY A CA 1
ATOM 672 C C . GLY A 1 85 ? 34.423 5.483 -41.046 1.00 53.59 85 GLY A C 1
ATOM 673 O O . GLY A 1 85 ? 33.434 5.713 -40.349 1.00 53.59 85 GLY A O 1
ATOM 674 N N . SER A 1 86 ? 35.155 4.375 -40.866 1.00 54.62 86 SER A N 1
ATOM 675 C CA . SER A 1 86 ? 34.799 3.330 -39.885 1.00 54.62 86 SER A CA 1
ATOM 676 C C . SER A 1 86 ? 35.229 3.642 -38.464 1.00 54.62 86 SER A C 1
ATOM 678 O O . SER A 1 86 ? 34.514 3.277 -37.531 1.00 54.62 86 SER A O 1
ATOM 680 N N . ASN A 1 87 ? 36.363 4.325 -38.293 1.00 60.03 87 ASN A N 1
ATOM 681 C CA . ASN A 1 87 ? 36.897 4.638 -36.967 1.00 60.03 87 ASN A CA 1
ATOM 682 C C . ASN A 1 87 ? 35.937 5.559 -36.213 1.00 60.03 87 ASN A C 1
ATOM 684 O O . ASN A 1 87 ? 35.596 5.280 -35.075 1.00 60.03 87 ASN A O 1
ATOM 688 N N . ASN A 1 88 ? 35.337 6.532 -36.904 1.00 72.31 88 ASN A N 1
ATOM 689 C CA . ASN A 1 88 ? 34.357 7.445 -36.314 1.00 72.31 88 ASN A CA 1
ATOM 690 C C . ASN A 1 88 ? 33.081 6.732 -35.823 1.00 72.31 88 ASN A C 1
ATOM 692 O O . ASN A 1 88 ? 32.481 7.121 -34.823 1.00 72.31 88 ASN A O 1
ATOM 696 N N . ARG A 1 89 ? 32.645 5.671 -36.518 1.00 75.38 89 ARG A N 1
ATOM 697 C CA . ARG A 1 89 ? 31.449 4.902 -36.138 1.00 75.38 89 ARG A CA 1
ATOM 698 C C . ARG A 1 89 ? 31.733 3.955 -34.977 1.00 75.38 89 ARG A C 1
ATOM 700 O O . ARG A 1 89 ? 30.904 3.835 -34.078 1.00 75.38 89 ARG A O 1
ATOM 707 N N . ALA A 1 90 ? 32.892 3.301 -35.004 1.00 81.50 90 ALA A N 1
ATOM 708 C CA . ALA A 1 90 ? 33.348 2.441 -33.921 1.00 81.50 90 ALA A CA 1
ATOM 709 C C . ALA A 1 90 ? 33.629 3.255 -32.646 1.00 81.50 90 ALA A C 1
ATOM 711 O O . ALA A 1 90 ? 33.186 2.871 -31.569 1.00 81.50 90 ALA A O 1
ATOM 712 N N . GLU A 1 91 ? 34.261 4.422 -32.764 1.00 79.38 91 GLU A N 1
ATOM 713 C CA . GLU A 1 91 ? 34.513 5.344 -31.651 1.00 79.38 91 GLU A CA 1
ATOM 714 C C . GLU A 1 91 ? 33.212 5.902 -31.061 1.00 79.38 91 GLU A C 1
ATOM 716 O O . GLU A 1 91 ? 33.055 5.922 -29.841 1.00 79.38 91 GLU A O 1
ATOM 721 N N . ALA A 1 92 ? 32.235 6.281 -31.896 1.00 81.44 92 ALA A N 1
ATOM 722 C CA . ALA A 1 92 ? 30.916 6.710 -31.425 1.00 81.44 92 ALA A CA 1
ATOM 723 C C . ALA A 1 92 ? 30.154 5.587 -30.701 1.00 81.44 92 ALA A C 1
ATOM 725 O O . ALA A 1 92 ? 29.498 5.836 -29.690 1.00 81.44 92 ALA A O 1
ATOM 726 N N . PHE A 1 93 ? 30.264 4.347 -31.186 1.00 84.69 93 PHE A N 1
ATOM 727 C CA . PHE A 1 93 ? 29.675 3.177 -30.537 1.00 84.69 93 PHE A CA 1
ATOM 728 C C . PHE A 1 93 ? 30.319 2.896 -29.173 1.00 84.69 93 PHE A C 1
ATOM 730 O O . PHE A 1 93 ? 29.609 2.755 -28.179 1.00 84.69 93 PHE A O 1
ATOM 737 N N . VAL A 1 94 ? 31.653 2.890 -29.098 1.00 87.06 94 VAL A N 1
ATOM 738 C CA . VAL A 1 94 ? 32.390 2.687 -27.840 1.00 87.06 94 VAL A CA 1
ATOM 739 C C . VAL A 1 94 ? 32.076 3.805 -26.846 1.00 87.06 94 VAL A C 1
ATOM 741 O O . VAL A 1 94 ? 31.775 3.526 -25.687 1.00 87.06 94 VAL A O 1
ATOM 744 N N . LYS A 1 95 ? 32.048 5.063 -27.295 1.00 85.94 95 LYS A N 1
ATOM 745 C CA . LYS A 1 95 ? 31.668 6.202 -26.451 1.00 85.94 95 LYS A CA 1
ATOM 746 C C . LYS A 1 95 ? 30.236 6.071 -25.922 1.00 85.94 95 LYS A C 1
ATOM 748 O O . LYS A 1 95 ? 30.014 6.292 -24.735 1.00 85.94 95 LYS A O 1
ATOM 753 N N . GLY A 1 96 ? 29.297 5.625 -26.758 1.00 84.75 96 GLY A N 1
ATOM 754 C CA . GLY A 1 96 ? 27.924 5.330 -26.342 1.00 84.75 96 GLY A CA 1
ATOM 755 C C . GLY A 1 96 ? 27.829 4.205 -25.304 1.00 84.75 96 GLY A C 1
ATOM 756 O O . GLY A 1 96 ? 27.026 4.298 -24.377 1.00 84.75 96 GLY A O 1
ATOM 757 N N . ILE A 1 97 ? 28.677 3.174 -25.399 1.00 84.69 97 ILE A N 1
ATOM 758 C CA . ILE A 1 97 ? 28.765 2.110 -24.385 1.00 84.69 97 ILE A CA 1
ATOM 759 C C . ILE A 1 97 ? 29.296 2.657 -23.058 1.00 84.69 97 ILE A C 1
ATOM 761 O O . ILE A 1 97 ? 28.732 2.345 -22.012 1.00 84.69 97 ILE A O 1
ATOM 765 N N . TYR A 1 98 ? 30.337 3.494 -23.075 1.00 81.44 98 TYR A N 1
ATOM 766 C CA . TYR A 1 98 ? 30.873 4.107 -21.854 1.00 81.44 98 TYR A CA 1
ATOM 767 C C . TYR A 1 98 ? 29.875 5.068 -21.195 1.00 81.44 98 TYR A C 1
ATOM 769 O O . TYR A 1 98 ? 29.698 5.040 -19.975 1.00 81.44 98 TYR A O 1
ATOM 777 N N . GLU A 1 99 ? 29.167 5.871 -21.988 1.00 80.81 99 GLU A N 1
ATOM 778 C CA . GLU A 1 99 ? 28.081 6.723 -21.493 1.00 80.81 99 GLU A CA 1
ATOM 779 C C . GLU A 1 99 ? 26.945 5.868 -20.898 1.00 80.81 99 GLU A C 1
ATOM 781 O O . GLU A 1 99 ? 26.484 6.144 -19.789 1.00 80.81 99 GLU A O 1
ATOM 786 N N . GLY A 1 100 ? 26.573 4.762 -21.551 1.00 80.50 100 GLY A N 1
ATOM 787 C CA . GLY A 1 100 ? 25.588 3.806 -21.037 1.00 80.50 100 GLY A CA 1
ATOM 788 C C . GLY A 1 100 ? 26.009 3.110 -19.735 1.00 80.50 100 GLY A C 1
ATOM 789 O O . GLY A 1 100 ? 25.205 3.007 -18.808 1.00 80.50 100 GLY A O 1
ATOM 790 N N . LEU A 1 101 ? 27.270 2.678 -19.634 1.00 79.06 101 LEU A N 1
ATOM 791 C CA . LEU A 1 101 ? 27.841 2.037 -18.443 1.00 79.06 101 LEU A CA 1
ATOM 792 C C . LEU A 1 101 ? 27.931 3.002 -17.257 1.00 79.06 101 LEU A C 1
ATOM 794 O O . LEU A 1 101 ? 27.596 2.627 -16.136 1.00 79.06 101 LEU A O 1
ATOM 798 N N . SER A 1 102 ? 28.312 4.259 -17.494 1.00 78.19 102 SER A N 1
ATOM 799 C CA . SER A 1 102 ? 28.332 5.275 -16.431 1.00 78.19 102 SER A CA 1
ATOM 800 C C . SER A 1 102 ? 26.925 5.620 -15.919 1.00 78.19 102 SER A C 1
ATOM 802 O O . SER A 1 102 ? 26.729 5.840 -14.723 1.00 78.19 102 SER A O 1
ATOM 804 N N . GLY A 1 103 ? 25.916 5.590 -16.796 1.00 80.31 103 GLY A N 1
ATOM 805 C CA . GLY A 1 103 ? 24.514 5.753 -16.410 1.00 80.31 103 GLY A CA 1
ATOM 806 C C . GLY A 1 103 ? 23.919 4.538 -15.685 1.00 80.31 103 GLY A C 1
ATOM 807 O O . GLY A 1 103 ? 22.937 4.684 -14.950 1.00 80.31 103 GLY A O 1
ATOM 808 N N . LEU A 1 104 ? 24.497 3.346 -15.866 1.00 83.50 104 LEU A N 1
ATOM 809 C CA . LEU A 1 104 ? 24.016 2.106 -15.254 1.00 83.50 104 LEU A CA 1
ATOM 810 C C . LEU A 1 104 ? 24.200 2.094 -13.736 1.00 83.50 104 LEU A C 1
ATOM 812 O O . LEU A 1 104 ? 23.267 1.709 -13.041 1.00 83.50 104 LEU A O 1
ATOM 816 N N . ASP A 1 105 ? 25.328 2.583 -13.220 1.00 82.56 105 ASP A N 1
ATOM 817 C CA . ASP A 1 105 ? 25.586 2.648 -11.772 1.00 82.56 105 ASP A CA 1
ATOM 818 C C . ASP A 1 105 ? 24.563 3.542 -11.049 1.00 82.56 105 ASP A C 1
ATOM 820 O O . ASP A 1 105 ? 23.952 3.165 -10.048 1.00 82.56 105 ASP A O 1
ATOM 824 N N . THR A 1 106 ? 24.251 4.699 -11.642 1.00 84.88 106 THR A N 1
ATOM 825 C CA . THR A 1 106 ? 23.220 5.608 -11.114 1.00 84.88 106 THR A CA 1
ATOM 826 C C . THR A 1 106 ? 21.830 4.966 -11.143 1.00 84.88 106 THR A C 1
ATOM 828 O O . THR A 1 106 ? 21.048 5.107 -10.199 1.00 84.88 106 THR A O 1
ATOM 831 N N . ARG A 1 107 ? 21.501 4.236 -12.216 1.00 81.75 107 ARG A N 1
ATOM 832 C CA . ARG A 1 107 ? 20.234 3.498 -12.321 1.00 81.75 107 ARG A CA 1
ATOM 833 C C . ARG A 1 107 ? 20.154 2.366 -11.304 1.00 81.75 107 ARG A C 1
ATOM 835 O O . ARG A 1 107 ? 19.114 2.224 -10.669 1.00 81.75 107 ARG A O 1
ATOM 842 N N . LEU A 1 108 ? 21.236 1.616 -11.119 1.00 85.88 108 LEU A N 1
ATOM 843 C CA . LEU A 1 108 ? 21.325 0.525 -10.156 1.00 85.88 108 LEU A CA 1
ATOM 844 C C . LEU A 1 108 ? 21.107 1.045 -8.734 1.00 85.88 108 LEU A C 1
ATOM 846 O O . LEU A 1 108 ? 20.258 0.524 -8.020 1.00 85.88 108 LEU A O 1
ATOM 850 N N . LYS A 1 109 ? 21.770 2.146 -8.371 1.00 84.69 109 LYS A N 1
ATOM 851 C CA . LYS A 1 109 ? 21.619 2.788 -7.061 1.00 84.69 109 LYS A CA 1
ATOM 852 C C . LYS A 1 109 ? 20.200 3.309 -6.811 1.00 84.69 109 LYS A C 1
ATOM 854 O O . LYS A 1 109 ? 19.678 3.200 -5.704 1.00 84.69 109 LYS A O 1
ATOM 859 N N . ASN A 1 110 ? 19.537 3.840 -7.839 1.00 84.38 110 ASN A N 1
ATOM 860 C CA . ASN A 1 110 ? 18.136 4.266 -7.743 1.00 84.38 110 ASN A CA 1
ATOM 861 C C . ASN A 1 110 ? 17.171 3.074 -7.613 1.00 84.38 110 ASN A C 1
ATOM 863 O O . ASN A 1 110 ? 16.192 3.146 -6.864 1.00 84.38 110 ASN A O 1
ATOM 867 N N . ILE A 1 111 ? 17.443 1.968 -8.309 1.00 77.75 111 ILE A N 1
ATOM 868 C CA . ILE A 1 111 ? 16.679 0.723 -8.169 1.00 77.75 111 ILE A CA 1
ATOM 869 C C . ILE A 1 111 ? 16.888 0.144 -6.766 1.00 77.75 111 ILE A C 1
ATOM 871 O O . ILE A 1 111 ? 15.910 -0.149 -6.091 1.00 77.75 111 ILE A O 1
ATOM 875 N N . GLU A 1 112 ? 18.118 0.089 -6.262 1.00 80.00 112 GLU A N 1
ATOM 876 C CA . GLU A 1 112 ? 18.422 -0.356 -4.898 1.00 80.00 112 GLU A CA 1
ATOM 877 C C . GLU A 1 112 ? 17.710 0.507 -3.845 1.00 80.00 112 GLU A C 1
ATOM 879 O O . GLU A 1 112 ? 17.066 -0.017 -2.932 1.00 80.00 112 GLU A O 1
ATOM 884 N N . ALA A 1 113 ? 17.734 1.832 -4.003 1.00 79.38 113 ALA A N 1
ATOM 885 C CA . ALA A 1 113 ? 17.031 2.754 -3.113 1.00 79.38 113 ALA A CA 1
ATOM 886 C C . ALA A 1 113 ? 15.502 2.578 -3.162 1.00 79.38 113 ALA A C 1
ATOM 888 O O . ALA A 1 113 ? 14.831 2.659 -2.134 1.00 79.38 113 ALA A O 1
ATOM 889 N N . SER A 1 114 ? 14.927 2.324 -4.340 1.00 70.19 114 SER A N 1
ATOM 890 C CA . SER A 1 114 ? 13.479 2.101 -4.470 1.00 70.19 114 SER A CA 1
ATOM 891 C C . SER A 1 114 ? 13.038 0.724 -3.964 1.00 70.19 114 SER A C 1
ATOM 893 O O . SER A 1 114 ? 12.005 0.628 -3.301 1.00 70.19 114 SER A O 1
ATOM 895 N N . VAL A 1 115 ? 13.835 -0.324 -4.187 1.00 70.50 115 VAL A N 1
ATOM 896 C CA . VAL A 1 115 ? 13.566 -1.691 -3.712 1.00 70.50 115 VAL A CA 1
ATOM 897 C C . VAL A 1 115 ? 13.709 -1.782 -2.195 1.00 70.50 115 VAL A C 1
ATOM 899 O O . VAL A 1 115 ? 12.830 -2.331 -1.532 1.00 70.50 115 VAL A O 1
ATOM 902 N N . SER A 1 116 ? 14.766 -1.200 -1.624 1.00 66.38 116 SER A N 1
ATOM 903 C CA . SER A 1 116 ? 14.948 -1.145 -0.167 1.00 66.38 116 SER A CA 1
ATOM 904 C C . SER A 1 116 ? 13.813 -0.372 0.505 1.00 66.38 116 SER A C 1
ATOM 906 O O . SER A 1 116 ? 13.209 -0.871 1.452 1.00 66.38 116 SER A O 1
ATOM 908 N N . LYS A 1 117 ? 13.428 0.792 -0.030 1.00 71.25 117 LYS A N 1
ATOM 909 C CA . LYS A 1 117 ? 12.308 1.577 0.505 1.00 71.25 117 LYS A CA 1
ATOM 910 C C . LYS A 1 117 ? 10.961 0.858 0.363 1.00 71.25 117 LYS A C 1
ATOM 912 O O . LYS A 1 117 ? 10.156 0.892 1.289 1.00 71.25 117 LYS A O 1
ATOM 917 N N . GLY A 1 118 ? 10.724 0.171 -0.756 1.00 71.44 118 GLY A N 1
ATOM 918 C CA . GLY A 1 118 ? 9.508 -0.615 -0.986 1.00 71.44 118 GLY A CA 1
ATOM 919 C C . GLY A 1 118 ? 9.391 -1.838 -0.072 1.00 71.44 118 GLY A C 1
ATOM 920 O O . GLY A 1 118 ? 8.298 -2.139 0.409 1.00 71.44 118 GLY A O 1
ATOM 921 N N . ARG A 1 119 ? 10.507 -2.519 0.211 1.00 67.88 119 ARG A N 1
ATOM 922 C CA . ARG A 1 119 ? 10.543 -3.682 1.107 1.00 67.88 119 ARG A CA 1
ATOM 923 C C . ARG A 1 119 ? 10.363 -3.276 2.571 1.00 67.88 119 ARG A C 1
ATOM 925 O O . ARG A 1 119 ? 9.526 -3.858 3.250 1.00 67.88 119 ARG A O 1
ATOM 932 N N . VAL A 1 120 ? 11.051 -2.223 3.020 1.00 64.62 120 VAL A N 1
ATOM 933 C CA . VAL A 1 120 ? 10.927 -1.700 4.395 1.00 64.62 120 VAL A CA 1
ATOM 934 C C . VAL A 1 120 ? 9.523 -1.144 4.662 1.00 64.62 120 VAL A C 1
ATOM 936 O O . VAL A 1 120 ? 8.968 -1.374 5.734 1.00 64.62 120 VAL A O 1
ATOM 939 N N . ASN A 1 121 ? 8.901 -0.481 3.679 1.00 74.69 121 ASN A N 1
ATOM 940 C CA . ASN A 1 121 ? 7.522 -0.010 3.821 1.00 74.69 121 ASN A CA 1
ATOM 941 C C . ASN A 1 121 ? 6.501 -1.159 3.852 1.00 74.69 121 ASN A C 1
ATOM 943 O O . ASN A 1 121 ? 5.530 -1.071 4.600 1.00 74.69 121 ASN A O 1
ATOM 947 N N . ASN A 1 122 ? 6.706 -2.229 3.073 1.00 76.44 122 ASN A N 1
ATOM 948 C CA . ASN A 1 122 ? 5.825 -3.400 3.121 1.00 76.44 122 ASN A CA 1
ATOM 949 C C . ASN A 1 122 ? 5.947 -4.150 4.450 1.00 76.44 122 ASN A C 1
ATOM 951 O O . ASN A 1 122 ? 4.921 -4.449 5.053 1.00 76.44 122 ASN A O 1
ATOM 955 N N . ASP A 1 123 ? 7.164 -4.393 4.944 1.00 81.06 123 ASP A N 1
ATOM 956 C CA . ASP A 1 123 ? 7.362 -5.062 6.239 1.00 81.06 123 ASP A CA 1
ATOM 957 C C . ASP A 1 123 ? 6.742 -4.258 7.388 1.00 81.06 123 ASP A C 1
ATOM 959 O O . ASP A 1 123 ? 6.080 -4.825 8.260 1.00 81.06 123 ASP A O 1
ATOM 963 N N . PHE A 1 124 ? 6.884 -2.928 7.363 1.00 83.69 124 PHE A N 1
ATOM 964 C CA . PHE A 1 124 ? 6.204 -2.054 8.315 1.00 83.69 124 PHE A CA 1
ATOM 965 C C . PHE A 1 124 ? 4.678 -2.166 8.206 1.00 83.69 124 PHE A C 1
ATOM 967 O O . PHE A 1 124 ? 4.015 -2.346 9.224 1.00 83.69 124 PHE A O 1
ATOM 974 N N . ALA A 1 125 ? 4.111 -2.095 6.996 1.00 81.00 125 ALA A N 1
ATOM 975 C CA . ALA A 1 125 ? 2.664 -2.168 6.791 1.00 81.00 125 ALA A CA 1
ATOM 976 C C . ALA A 1 125 ? 2.075 -3.516 7.240 1.00 81.00 125 ALA A C 1
ATOM 978 O O . ALA A 1 125 ? 1.023 -3.540 7.878 1.00 81.00 125 ALA A O 1
ATOM 979 N N . VAL A 1 126 ? 2.766 -4.625 6.960 1.00 86.38 126 VAL A N 1
ATOM 980 C CA . VAL A 1 126 ? 2.359 -5.969 7.396 1.00 86.38 126 VAL A CA 1
ATOM 981 C C . VAL A 1 126 ? 2.390 -6.066 8.918 1.00 86.38 126 VAL A C 1
ATOM 983 O O . VAL A 1 126 ? 1.377 -6.421 9.517 1.00 86.38 126 VAL A O 1
ATOM 986 N N . LYS A 1 127 ? 3.495 -5.666 9.559 1.00 88.50 127 LYS A N 1
ATOM 987 C CA . LYS A 1 127 ? 3.602 -5.665 11.027 1.00 88.50 127 LYS A CA 1
ATOM 988 C C . LYS A 1 127 ? 2.567 -4.761 11.688 1.00 88.50 127 LYS A C 1
ATOM 990 O O . LYS A 1 127 ? 1.988 -5.116 12.707 1.00 88.50 127 LYS A O 1
ATOM 995 N N . PHE A 1 128 ? 2.295 -3.609 11.090 1.00 88.06 128 PHE A N 1
ATOM 996 C CA . PHE A 1 128 ? 1.306 -2.670 11.599 1.00 88.06 128 PHE A CA 1
ATOM 997 C C . PHE A 1 128 ? -0.125 -3.225 11.513 1.00 88.06 128 PHE A C 1
ATOM 999 O O . PHE A 1 128 ? -0.919 -3.024 12.433 1.00 88.06 128 PHE A O 1
ATOM 1006 N N . LEU A 1 129 ? -0.456 -3.946 10.437 1.00 86.31 129 LEU A N 1
ATOM 1007 C CA . LEU A 1 129 ? -1.741 -4.633 10.292 1.00 86.31 129 LEU A CA 1
ATOM 1008 C C . LEU A 1 129 ? -1.871 -5.826 11.246 1.00 86.31 129 LEU A C 1
ATOM 1010 O O . LEU A 1 129 ? -2.930 -5.983 11.851 1.00 86.31 129 LEU A O 1
ATOM 1014 N N . GLU A 1 130 ? -0.812 -6.624 11.415 1.00 91.69 130 GLU A N 1
ATOM 1015 C CA . GLU A 1 130 ? -0.758 -7.710 12.409 1.00 91.69 130 GLU A CA 1
ATOM 1016 C C . GLU A 1 130 ? -1.025 -7.179 13.821 1.00 91.69 130 GLU A C 1
ATOM 1018 O O . GLU A 1 130 ? -1.853 -7.721 14.553 1.00 91.69 130 GLU A O 1
ATOM 1023 N N . ASP A 1 131 ? -0.382 -6.070 14.177 1.00 88.44 131 ASP A N 1
ATOM 1024 C CA . ASP A 1 131 ? -0.571 -5.425 15.467 1.00 88.44 131 ASP A CA 1
ATOM 1025 C C . ASP A 1 131 ? -2.000 -4.893 15.664 1.00 88.44 131 ASP A C 1
ATOM 1027 O O . ASP A 1 131 ? -2.563 -5.044 16.746 1.00 88.44 131 ASP A O 1
ATOM 1031 N N . ILE A 1 132 ? -2.608 -4.274 14.641 1.00 86.25 132 ILE A N 1
ATOM 1032 C CA . ILE A 1 132 ? -4.012 -3.833 14.715 1.00 86.25 132 ILE A CA 1
ATOM 1033 C C . ILE A 1 132 ? -4.934 -5.029 14.936 1.00 86.25 132 ILE A C 1
ATOM 1035 O O . ILE A 1 132 ? -5.893 -4.924 15.698 1.00 86.25 132 ILE A O 1
ATOM 1039 N N . LEU A 1 133 ? -4.660 -6.150 14.272 1.00 86.62 133 LEU A N 1
ATOM 1040 C CA . LEU A 1 133 ? -5.456 -7.366 14.391 1.00 86.62 133 LEU A CA 1
ATOM 1041 C C . LEU A 1 133 ? -5.339 -7.949 15.808 1.00 86.62 133 LEU A C 1
ATOM 1043 O O . LEU A 1 133 ? -6.357 -8.240 16.431 1.00 86.62 133 LEU A O 1
ATOM 1047 N N . SER A 1 134 ? -4.128 -7.975 16.369 1.00 90.75 134 SER A N 1
ATOM 1048 C CA . SER A 1 134 ? -3.890 -8.334 17.774 1.00 90.75 134 SER A CA 1
ATOM 1049 C C . SER A 1 134 ? -4.585 -7.379 18.757 1.00 90.75 134 SER A C 1
ATOM 1051 O O . SER A 1 134 ? -5.155 -7.812 19.763 1.00 90.75 134 SER A O 1
ATOM 1053 N N . ASP A 1 135 ? -4.556 -6.071 18.497 1.00 86.25 135 ASP A N 1
ATOM 1054 C CA . ASP A 1 135 ? -5.250 -5.074 19.322 1.00 86.25 135 ASP A CA 1
ATOM 1055 C C . ASP A 1 135 ? -6.784 -5.258 19.247 1.00 86.25 135 ASP A C 1
ATOM 1057 O O . ASP A 1 135 ? -7.496 -5.045 20.232 1.00 86.25 135 ASP A O 1
ATOM 1061 N N . LEU A 1 136 ? -7.301 -5.705 18.097 1.00 82.94 136 LEU A N 1
ATOM 1062 C CA . LEU A 1 136 ? -8.718 -6.009 17.875 1.00 82.94 136 LEU A CA 1
ATOM 1063 C C . LEU A 1 136 ? -9.155 -7.275 18.616 1.00 82.94 136 LEU A C 1
ATOM 1065 O O . LEU A 1 136 ? -10.183 -7.247 19.299 1.00 82.94 136 LEU A O 1
ATOM 1069 N N . ASP A 1 137 ? -8.347 -8.333 18.563 1.00 85.62 137 ASP A N 1
ATOM 1070 C CA . ASP A 1 137 ? -8.582 -9.584 19.294 1.00 85.62 137 ASP A CA 1
ATOM 1071 C C . ASP A 1 137 ? -8.511 -9.388 20.815 1.00 85.62 137 ASP A C 1
ATOM 1073 O O . ASP A 1 137 ? -9.289 -9.979 21.567 1.00 85.62 137 ASP A O 1
ATOM 1077 N N . SER A 1 138 ? -7.631 -8.499 21.279 1.00 89.12 138 SER A N 1
ATOM 1078 C CA . SER A 1 138 ? -7.554 -8.097 22.690 1.00 89.12 138 SER A CA 1
ATOM 1079 C C . SER A 1 138 ? -8.626 -7.079 23.108 1.00 89.12 138 SER A C 1
ATOM 1081 O O . SER A 1 138 ? -8.692 -6.715 24.283 1.00 89.12 138 SER A O 1
ATOM 1083 N N . LEU A 1 139 ? -9.513 -6.664 22.187 1.00 85.75 139 LEU A N 1
ATOM 1084 C CA . LEU A 1 139 ? -10.597 -5.696 22.417 1.00 85.75 139 LEU A CA 1
ATOM 1085 C C . LEU A 1 139 ? -10.111 -4.341 22.966 1.00 85.75 139 LEU A C 1
ATOM 1087 O O . LEU A 1 139 ? -10.878 -3.597 23.591 1.00 85.75 139 LEU A O 1
ATOM 1091 N N . ASP A 1 140 ? -8.860 -3.981 22.685 1.00 86.31 140 ASP A N 1
ATOM 1092 C CA . ASP A 1 140 ? -8.169 -2.839 23.280 1.00 86.31 140 ASP A CA 1
ATOM 1093 C C . ASP A 1 140 ? -8.476 -1.552 22.487 1.00 86.31 140 ASP A C 1
ATOM 1095 O O . ASP A 1 140 ? -7.663 -0.992 21.746 1.00 86.31 140 ASP A O 1
ATOM 1099 N N . LYS A 1 141 ? -9.732 -1.093 22.598 1.00 84.94 141 LYS A N 1
ATOM 1100 C CA . LYS A 1 141 ? -10.328 -0.034 21.753 1.00 84.94 141 LYS A CA 1
ATOM 1101 C C . LYS A 1 141 ? -9.531 1.271 21.718 1.00 84.94 141 LYS A C 1
ATOM 1103 O O . LYS A 1 141 ? -9.583 1.976 20.712 1.00 84.94 141 LYS A O 1
ATOM 1108 N N . GLU A 1 142 ? -8.821 1.605 22.793 1.00 88.19 142 GLU A N 1
ATOM 1109 C CA . GLU A 1 142 ? -7.980 2.805 22.857 1.00 88.19 142 GLU A CA 1
ATOM 1110 C C . GLU A 1 142 ? -6.753 2.690 21.944 1.00 88.19 142 GLU A C 1
ATOM 1112 O O . GLU A 1 142 ? -6.460 3.628 21.198 1.00 88.19 142 GLU A O 1
ATOM 1117 N N . LYS A 1 143 ? -6.094 1.524 21.918 1.00 86.75 143 LYS A N 1
ATOM 1118 C CA . LYS A 1 143 ? -4.945 1.260 21.039 1.00 86.75 143 LYS A CA 1
ATOM 1119 C C . LYS A 1 143 ? -5.355 1.179 19.577 1.00 86.75 143 LYS A C 1
ATOM 1121 O O . LYS A 1 143 ? -4.733 1.827 18.735 1.00 86.75 143 LYS A O 1
ATOM 1126 N N . ILE A 1 144 ? -6.453 0.475 19.289 1.00 87.56 144 ILE A N 1
ATOM 1127 C CA . ILE A 1 144 ? -7.015 0.382 17.933 1.00 87.56 144 ILE A CA 1
ATOM 1128 C C . ILE A 1 144 ? -7.297 1.787 17.393 1.00 87.56 144 ILE A C 1
ATOM 1130 O O . ILE A 1 144 ? -6.892 2.129 16.283 1.00 87.56 144 ILE A O 1
ATOM 1134 N N . LYS A 1 145 ? -7.957 2.631 18.194 1.00 87.62 145 LYS A N 1
ATOM 1135 C CA . LYS A 1 145 ? -8.291 3.997 17.791 1.00 87.62 145 LYS A CA 1
ATOM 1136 C C . LYS A 1 145 ? -7.039 4.843 17.551 1.00 87.62 145 LYS A C 1
ATOM 1138 O O . LYS A 1 145 ? -6.970 5.517 16.531 1.00 87.62 145 LYS A O 1
ATOM 1143 N N . ALA A 1 146 ? -6.039 4.757 18.429 1.00 90.38 146 ALA A N 1
ATOM 1144 C CA . ALA A 1 146 ? -4.779 5.478 18.262 1.00 90.38 146 ALA A CA 1
ATOM 1145 C C . ALA A 1 146 ? -4.029 5.070 16.979 1.00 90.38 146 ALA A C 1
ATOM 1147 O O . ALA A 1 146 ? -3.535 5.934 16.253 1.00 90.38 146 ALA A O 1
ATOM 1148 N N . ARG A 1 147 ? -3.983 3.771 16.654 1.00 85.62 147 ARG A N 1
ATOM 1149 C CA . ARG A 1 147 ? -3.352 3.274 15.418 1.00 85.62 147 ARG A CA 1
ATOM 1150 C C . ARG A 1 147 ? -4.136 3.658 14.157 1.00 85.62 147 ARG A C 1
ATOM 1152 O O . ARG A 1 147 ? -3.529 4.001 13.145 1.00 85.62 147 ARG A O 1
ATOM 1159 N N . ILE A 1 148 ? -5.469 3.665 14.210 1.00 85.31 148 ILE A N 1
ATOM 1160 C CA . ILE A 1 148 ? -6.311 4.145 13.100 1.00 85.31 148 ILE A CA 1
ATOM 1161 C C . ILE A 1 148 ? -6.151 5.660 12.898 1.00 85.31 148 ILE A C 1
ATOM 1163 O O . ILE A 1 148 ? -6.050 6.114 11.759 1.00 85.31 148 ILE A O 1
ATOM 1167 N N . ASP A 1 149 ? -6.081 6.445 13.975 1.00 88.19 149 ASP A N 1
ATOM 1168 C CA . ASP A 1 149 ? -5.839 7.893 13.899 1.00 88.19 149 ASP A CA 1
ATOM 1169 C C . ASP A 1 149 ? -4.441 8.204 13.331 1.00 88.19 149 ASP A C 1
ATOM 1171 O O . ASP A 1 149 ? -4.275 9.161 12.565 1.00 88.19 149 ASP A O 1
ATOM 1175 N N . TYR A 1 150 ? -3.448 7.364 13.640 1.00 87.75 150 TYR A N 1
ATOM 1176 C CA . TYR A 1 150 ? -2.123 7.418 13.023 1.00 87.75 150 TYR A CA 1
ATOM 1177 C C . TYR A 1 150 ? -2.190 7.155 11.510 1.00 87.75 150 TYR A C 1
ATOM 1179 O O . TYR A 1 150 ? -1.698 7.980 10.740 1.00 87.75 150 TYR A O 1
ATOM 1187 N N . LEU A 1 151 ? -2.882 6.095 11.069 1.00 82.56 151 LEU A N 1
ATOM 1188 C CA . LEU A 1 151 ? -3.108 5.820 9.640 1.00 82.56 151 LEU A CA 1
ATOM 1189 C C . LEU A 1 151 ? -3.817 6.976 8.931 1.00 82.56 151 LEU A C 1
ATOM 1191 O O . LEU A 1 151 ? -3.428 7.369 7.836 1.00 82.56 151 LEU A O 1
ATOM 1195 N N . LEU A 1 152 ? -4.848 7.545 9.556 1.00 82.31 152 LEU A N 1
ATOM 1196 C CA . LEU A 1 152 ? -5.583 8.680 8.998 1.00 82.31 152 LEU A CA 1
ATOM 1197 C C . LEU A 1 152 ? -4.722 9.936 8.868 1.00 82.31 152 LEU A C 1
ATOM 1199 O O . LEU A 1 152 ? -4.973 10.751 7.981 1.00 82.31 152 LEU A O 1
ATOM 1203 N N . SER A 1 153 ? -3.754 10.123 9.761 1.00 83.94 153 SER A N 1
ATOM 1204 C CA . SER A 1 153 ? -2.830 11.257 9.716 1.00 83.94 153 SER A CA 1
ATOM 1205 C C . SER A 1 153 ? -1.744 11.058 8.661 1.00 83.94 153 SER A C 1
ATOM 1207 O O . SER A 1 153 ? -1.371 12.022 7.996 1.00 83.94 153 SER A O 1
ATOM 1209 N N . ASP A 1 154 ? -1.278 9.821 8.482 1.00 79.19 154 ASP A N 1
ATOM 1210 C CA . ASP A 1 154 ? -0.294 9.459 7.460 1.00 79.19 154 ASP A CA 1
ATOM 1211 C C . ASP A 1 154 ? -0.889 9.545 6.045 1.00 79.19 154 ASP A C 1
ATOM 1213 O O . ASP A 1 154 ? -0.290 10.144 5.160 1.00 79.19 154 ASP A O 1
ATOM 1217 N N . LEU A 1 155 ? -2.130 9.082 5.851 1.00 74.12 155 LEU A N 1
ATOM 1218 C CA . LEU A 1 155 ? -2.823 9.128 4.554 1.00 74.12 155 LEU A CA 1
ATOM 1219 C C . LEU A 1 155 ? -3.232 10.547 4.107 1.00 74.12 155 LEU A C 1
ATOM 1221 O O . LEU A 1 155 ? -3.609 10.749 2.955 1.00 74.12 155 LEU A O 1
ATOM 1225 N N . LYS A 1 156 ? -3.242 11.517 5.031 1.00 76.00 156 LYS A N 1
ATOM 1226 C CA . LYS A 1 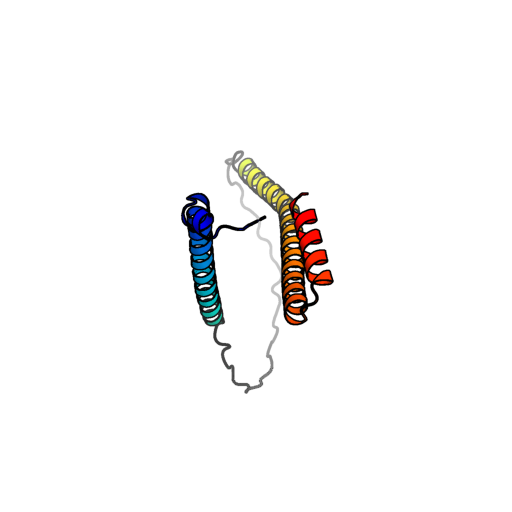156 ? -3.578 12.928 4.760 1.00 76.00 156 LYS A CA 1
ATOM 1227 C C . LYS A 1 156 ? -2.361 13.787 4.400 1.00 76.00 156 LYS A C 1
ATOM 1229 O O . LYS A 1 156 ? -2.555 14.961 4.078 1.00 76.00 156 LYS A O 1
ATOM 1234 N N . LYS A 1 157 ? -1.147 13.248 4.511 1.00 53.38 157 LYS A N 1
ATOM 1235 C CA . LYS A 1 157 ? 0.089 13.895 4.056 1.00 53.38 157 LYS A CA 1
ATOM 1236 C C . LYS A 1 157 ? 0.348 13.613 2.583 1.00 53.38 157 LYS A C 1
ATOM 1238 O O . LYS A 1 157 ? 0.948 14.511 1.954 1.00 53.38 157 LYS A O 1
#

Sequence (157 aa):
MRFNIYTVWMDPVFYAAAAILTASLFFLVYSIRRYVELKNSDEFDEVPDEETPADLSEEPEIPSSQPVVEQPVPSPDAVPDGNLGSNNRAEAFVKGIYEGLSGLDTRLKNIEASVSKGRVNNDFAVKFLEDILSDLDSLDKEKIKARIDYLLSDLKK

pLDDT: mean 73.03, std 17.45, range [40.53, 97.06]

Foldseek 3Di:
DDDDPVVLVPDVVNVVVVVVVVVVVVVVVVVVVVVVVVVVVVVVVPDPPPPPDDDDDDDDDDDDDDDDDDDDDDDDDDDDDDPPPVVVVVVVVVVVVVVVVVVVVVVVVVVVVVVVVVVVVVVVVVVLVVVLVVCVVVVVVVVNVVSVVVVVVVVVD

Secondary structure (DSSP, 8-state):
----HHHHHT-HHHHHHHHHHHHHHHHHHHHHHHHHHHHHHHTTSS---------------------------PPP----S--TTHHHHHHHHHHHHHHHHHHHHHHHHHHHHHHHHHHHHHHHHHHHHHHHHHHHHTT-HHHHHHHHHHHHHHTT-

Radius of gyration: 34.2 Å; chains: 1; bounding box: 94×57×73 Å